Protein AF-A0A7W9T3T3-F1 (afdb_monomer_lite)

Secondary structure (DSSP, 8-state):
---SS-HHHHHHHHHHHHHHHHHHHHHHHHHTTTHHHHHHHHHHHHHHHHHHHHHHHHHHHHHHHHHHHHHHHHHHHHHHHTS-----

Sequence (88 aa):
MKRFWDPGISRTLLFVAGVVTFVIASYQTLVTGNMEGLYQNYWLFMLSFGAIIWLRYLRQQDKIAAAEAEAARKAAEAAARKQPKKKR

Organism: NCBI:txid1411122

Structure (mmCIF, N/CA/C/O backbone):
data_AF-A0A7W9T3T3-F1
#
_entry.id   AF-A0A7W9T3T3-F1
#
loop_
_atom_site.group_PDB
_atom_site.id
_atom_site.type_symbol
_atom_site.label_atom_id
_atom_site.label_alt_id
_atom_site.label_comp_id
_atom_site.label_asym_id
_atom_site.label_entity_id
_atom_site.label_seq_id
_atom_site.pdbx_PDB_ins_code
_atom_site.Cartn_x
_atom_site.Cartn_y
_atom_site.Cartn_z
_atom_site.occupancy
_atom_site.B_iso_or_equiv
_atom_site.auth_seq_id
_atom_site.auth_comp_id
_atom_site.auth_asym_id
_atom_site.auth_atom_id
_atom_site.pdbx_PDB_model_num
ATOM 1 N N . MET A 1 1 ? 15.757 -19.261 -11.059 1.00 48.03 1 MET A N 1
ATOM 2 C CA . MET A 1 1 ? 14.906 -19.766 -9.958 1.00 48.03 1 MET A CA 1
ATOM 3 C C . MET A 1 1 ? 13.451 -19.514 -10.330 1.00 48.03 1 MET A C 1
ATOM 5 O O . MET A 1 1 ? 13.157 -18.405 -10.764 1.00 48.03 1 MET A O 1
ATOM 9 N N . LYS A 1 2 ? 12.560 -20.513 -10.235 1.00 52.34 2 LYS A N 1
ATOM 10 C CA . LYS A 1 2 ? 11.108 -20.299 -10.398 1.00 52.34 2 LYS A CA 1
ATOM 11 C C . LYS A 1 2 ? 10.689 -19.213 -9.403 1.00 52.34 2 LYS A C 1
ATOM 13 O O . LYS A 1 2 ? 10.951 -19.365 -8.214 1.00 52.34 2 LYS A O 1
ATOM 18 N N . ARG A 1 3 ? 10.092 -18.114 -9.874 1.00 63.94 3 ARG A N 1
ATOM 19 C CA . ARG A 1 3 ? 9.468 -17.132 -8.978 1.00 63.94 3 ARG A CA 1
ATOM 20 C C . ARG A 1 3 ? 8.362 -17.871 -8.224 1.00 63.94 3 ARG A C 1
ATOM 22 O O . ARG A 1 3 ? 7.339 -18.187 -8.812 1.00 63.94 3 ARG A O 1
ATOM 29 N N . PHE A 1 4 ? 8.598 -18.181 -6.950 1.00 70.00 4 PHE A N 1
ATOM 30 C CA . PHE A 1 4 ? 7.589 -18.751 -6.048 1.00 70.00 4 PHE A CA 1
ATOM 31 C C . PHE A 1 4 ? 6.394 -17.798 -5.869 1.00 70.00 4 PHE A C 1
ATOM 33 O O . PHE A 1 4 ? 5.307 -18.219 -5.499 1.00 70.00 4 PHE A O 1
ATOM 40 N N . TRP A 1 5 ? 6.597 -16.511 -6.165 1.00 76.62 5 TRP A N 1
ATOM 41 C CA . TRP A 1 5 ? 5.662 -15.441 -5.877 1.00 76.62 5 TRP A CA 1
ATOM 42 C C . TRP A 1 5 ? 5.394 -14.579 -7.113 1.00 76.62 5 TRP A C 1
ATOM 44 O O . TRP A 1 5 ? 6.334 -14.086 -7.747 1.00 76.62 5 TRP A O 1
ATOM 54 N N . ASP A 1 6 ? 4.116 -14.391 -7.445 1.00 82.19 6 ASP A N 1
ATOM 55 C CA . ASP A 1 6 ? 3.681 -13.504 -8.523 1.00 82.19 6 ASP A CA 1
ATOM 56 C C . ASP A 1 6 ? 3.547 -12.064 -7.989 1.00 82.19 6 ASP A C 1
ATOM 58 O O . ASP A 1 6 ? 2.772 -11.826 -7.054 1.00 82.19 6 ASP A O 1
ATOM 62 N N . PRO A 1 7 ? 4.258 -11.078 -8.573 1.00 81.69 7 PRO A N 1
ATOM 63 C CA . PRO A 1 7 ? 4.060 -9.664 -8.262 1.00 81.69 7 PRO A CA 1
ATOM 64 C C . PRO A 1 7 ? 2.591 -9.216 -8.322 1.00 81.69 7 PRO A C 1
ATOM 66 O O . PRO A 1 7 ? 2.197 -8.327 -7.565 1.00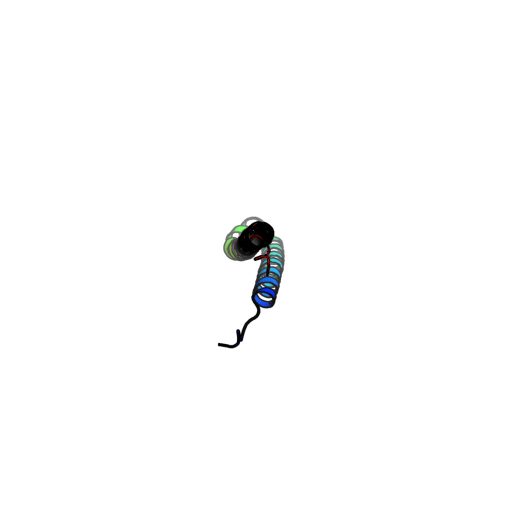 81.69 7 PRO A O 1
ATOM 69 N N . GLY A 1 8 ? 1.773 -9.827 -9.186 1.00 86.25 8 GLY A N 1
ATOM 70 C CA . GLY A 1 8 ? 0.333 -9.587 -9.264 1.00 86.25 8 GLY A CA 1
ATOM 71 C C . GLY A 1 8 ? -0.396 -9.933 -7.964 1.00 86.25 8 GLY A C 1
ATOM 72 O O . GLY A 1 8 ? -1.153 -9.110 -7.449 1.00 86.25 8 GLY A O 1
ATOM 73 N N . ILE A 1 9 ? -0.100 -11.097 -7.377 1.00 89.19 9 ILE A N 1
ATOM 74 C CA . ILE A 1 9 ? -0.688 -11.538 -6.103 1.00 89.19 9 ILE A CA 1
ATOM 75 C C . ILE A 1 9 ? -0.279 -10.593 -4.968 1.00 89.19 9 ILE A C 1
ATOM 77 O O . ILE A 1 9 ? -1.146 -10.158 -4.209 1.00 89.19 9 ILE A O 1
ATOM 81 N N . SER A 1 10 ? 0.998 -10.186 -4.888 1.00 90.12 10 SER A N 1
ATOM 82 C CA . SER A 1 10 ? 1.449 -9.198 -3.888 1.00 90.12 10 SER A CA 1
ATOM 83 C C . SER A 1 10 ? 0.636 -7.912 -3.938 1.00 90.12 10 SER A C 1
ATOM 85 O O . SER A 1 10 ? 0.281 -7.355 -2.905 1.00 90.12 10 SER A O 1
ATOM 87 N N . ARG A 1 11 ? 0.365 -7.413 -5.147 1.00 92.06 11 ARG A N 1
ATOM 88 C CA . ARG A 1 11 ? -0.338 -6.143 -5.361 1.00 92.06 11 ARG A CA 1
ATOM 89 C C . ARG A 1 11 ? -1.802 -6.245 -4.977 1.00 92.06 11 ARG A C 1
ATOM 91 O O . ARG A 1 11 ? -2.332 -5.302 -4.397 1.00 92.06 11 ARG A O 1
ATOM 98 N N . THR A 1 12 ? -2.437 -7.376 -5.268 1.00 94.62 12 THR A N 1
ATOM 99 C CA . THR A 1 12 ? -3.805 -7.647 -4.821 1.00 94.62 12 THR A CA 1
ATOM 100 C C . THR A 1 12 ? -3.870 -7.704 -3.301 1.00 94.62 12 THR A C 1
ATOM 102 O O . THR A 1 12 ? -4.705 -7.027 -2.713 1.00 94.62 12 THR A O 1
ATOM 105 N N . LEU A 1 13 ? -2.952 -8.426 -2.651 1.00 94.69 13 LEU A N 1
ATOM 106 C CA . LEU A 1 13 ? -2.889 -8.480 -1.187 1.00 94.69 13 LEU A CA 1
ATOM 107 C C . LEU A 1 13 ? -2.646 -7.100 -0.572 1.00 94.69 13 LEU A C 1
ATOM 109 O O . LEU A 1 13 ? -3.313 -6.738 0.389 1.00 94.69 13 LEU A O 1
ATOM 113 N N . LEU A 1 14 ? -1.747 -6.306 -1.155 1.00 95.31 14 LEU A N 1
ATOM 114 C CA . LEU A 1 14 ? -1.466 -4.941 -0.714 1.00 95.31 14 LEU A CA 1
ATOM 115 C C . LEU A 1 14 ? -2.698 -4.031 -0.850 1.00 95.31 14 LEU A C 1
ATOM 117 O O . LEU A 1 14 ? -2.994 -3.254 0.054 1.00 95.31 14 LEU A O 1
ATOM 121 N N . PHE A 1 15 ? -3.442 -4.150 -1.956 1.00 96.94 15 PHE A N 1
ATOM 122 C CA . PHE A 1 15 ? -4.702 -3.432 -2.151 1.00 96.94 15 PHE A CA 1
ATOM 123 C C . PHE A 1 15 ? -5.747 -3.831 -1.106 1.00 96.94 15 PHE A C 1
ATOM 125 O O . PHE A 1 15 ? -6.314 -2.963 -0.447 1.00 96.94 15 PHE A O 1
ATOM 132 N N . VAL A 1 16 ? -5.970 -5.136 -0.926 1.00 97.75 16 VAL A N 1
ATOM 133 C CA . VAL A 1 16 ? -6.928 -5.667 0.052 1.00 97.75 16 VAL A CA 1
ATOM 134 C C . VAL A 1 16 ? -6.553 -5.222 1.462 1.00 97.75 16 VAL A C 1
ATOM 136 O O . VAL A 1 16 ? -7.409 -4.711 2.176 1.00 97.75 16 VAL A O 1
ATOM 139 N N . ALA A 1 17 ? -5.280 -5.334 1.844 1.00 96.75 17 ALA A N 1
ATOM 140 C CA . ALA A 1 17 ? -4.789 -4.872 3.138 1.00 96.75 17 ALA A CA 1
ATOM 141 C C . ALA A 1 17 ? -5.056 -3.374 3.338 1.00 96.75 17 ALA A C 1
ATOM 143 O O . ALA A 1 17 ? -5.566 -2.983 4.386 1.00 96.75 17 ALA A O 1
ATOM 144 N N . GLY A 1 18 ? -4.783 -2.544 2.326 1.00 97.75 18 GLY A N 1
ATOM 145 C CA . GLY A 1 18 ? -5.055 -1.108 2.376 1.00 97.75 18 GLY A CA 1
ATOM 146 C C . GLY A 1 18 ? -6.539 -0.783 2.573 1.00 97.75 18 GLY A C 1
ATOM 147 O O . GLY A 1 18 ? -6.884 0.049 3.408 1.00 97.75 18 GLY A O 1
ATOM 148 N N . VAL A 1 19 ? -7.432 -1.469 1.858 1.00 98.25 19 VAL A N 1
ATOM 149 C CA . VAL A 1 19 ? -8.884 -1.248 1.972 1.00 98.25 19 VAL A CA 1
ATOM 150 C C . VAL A 1 19 ? -9.427 -1.753 3.309 1.00 98.25 19 VAL A C 1
ATOM 152 O O . VAL A 1 19 ? -10.173 -1.045 3.977 1.00 98.25 19 VAL A O 1
ATOM 155 N N . VAL A 1 20 ? -9.046 -2.961 3.727 1.00 98.31 20 VAL A N 1
ATOM 156 C CA . VAL A 1 20 ? -9.537 -3.563 4.975 1.00 98.31 20 VAL A CA 1
ATOM 157 C C . VAL A 1 20 ? -9.096 -2.739 6.182 1.00 98.31 20 VAL A C 1
ATOM 159 O O . VAL A 1 20 ? -9.915 -2.433 7.045 1.00 98.31 20 VAL A O 1
ATOM 162 N N . THR A 1 21 ? -7.830 -2.318 6.222 1.00 98.00 21 THR A N 1
ATOM 163 C CA . THR A 1 21 ? -7.329 -1.455 7.305 1.00 98.00 21 THR A CA 1
ATOM 164 C C . THR A 1 21 ? -8.042 -0.107 7.343 1.00 98.00 21 THR A C 1
ATOM 166 O O . THR A 1 21 ? -8.363 0.355 8.433 1.00 98.00 21 THR A O 1
ATOM 169 N N . PHE A 1 22 ? -8.376 0.482 6.187 1.00 98.31 22 PHE A N 1
ATOM 170 C CA . PHE A 1 22 ? -9.184 1.704 6.125 1.00 98.31 22 PHE A CA 1
ATOM 171 C C . PHE A 1 22 ? -10.563 1.515 6.760 1.00 98.31 22 PHE A C 1
ATOM 173 O O . PHE A 1 22 ? -10.961 2.304 7.609 1.00 98.31 22 PHE A O 1
ATOM 180 N N . VAL A 1 23 ? -11.279 0.454 6.376 1.00 98.31 23 VAL A N 1
ATOM 181 C CA . V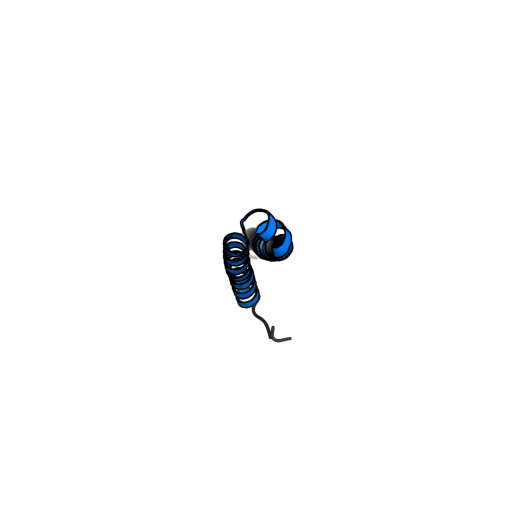AL A 1 23 ? -12.630 0.173 6.885 1.00 98.31 23 VAL A CA 1
ATOM 182 C C . VAL A 1 23 ? -12.610 -0.056 8.396 1.00 98.31 23 VAL A C 1
ATOM 184 O O . VAL A 1 23 ? -13.445 0.503 9.106 1.00 98.31 23 VAL A O 1
ATOM 187 N N . ILE A 1 24 ? -11.637 -0.827 8.895 1.00 97.69 24 ILE A N 1
ATOM 188 C CA . ILE A 1 24 ? -11.455 -1.056 10.335 1.00 97.69 24 ILE A CA 1
ATOM 189 C C . ILE A 1 24 ? -11.183 0.271 11.053 1.00 97.69 24 ILE A C 1
ATOM 191 O O . ILE A 1 24 ? -11.837 0.556 12.056 1.00 97.69 24 ILE A O 1
ATOM 195 N N . ALA A 1 25 ? -10.272 1.094 10.524 1.00 97.06 25 ALA A N 1
ATOM 196 C CA . ALA A 1 25 ? -9.939 2.393 11.100 1.00 97.06 25 ALA A CA 1
ATOM 197 C C . ALA A 1 25 ? -11.165 3.309 11.164 1.00 97.06 25 ALA A C 1
ATOM 199 O O . ALA A 1 25 ? -11.485 3.832 12.225 1.00 97.06 25 ALA A O 1
ATOM 200 N N . SER A 1 26 ? -11.900 3.452 10.056 1.00 97.50 26 SER A N 1
ATOM 201 C CA . SER A 1 26 ? -13.110 4.274 9.993 1.00 97.50 26 SER A CA 1
ATOM 202 C C . SER A 1 26 ? -14.173 3.808 10.981 1.00 97.50 26 SER A C 1
ATOM 204 O O . SER A 1 26 ? -14.736 4.632 11.695 1.00 97.50 26 SER A O 1
ATOM 206 N N . TYR A 1 27 ? -14.428 2.500 11.062 1.00 97.56 27 TYR A N 1
ATOM 207 C CA . TYR A 1 27 ? -15.397 1.960 12.011 1.00 97.56 27 TYR A CA 1
ATOM 208 C C . TYR A 1 27 ? -14.995 2.254 13.461 1.00 97.56 27 TYR A C 1
ATOM 210 O O . TYR A 1 27 ? -15.793 2.803 14.219 1.00 97.56 27 TYR A O 1
ATOM 218 N N . GLN A 1 28 ? -13.750 1.949 13.840 1.00 95.75 28 GLN A N 1
ATOM 219 C CA . GLN A 1 28 ? -13.265 2.189 15.202 1.00 95.75 28 GLN A CA 1
ATOM 220 C C . GLN A 1 28 ? -13.259 3.682 15.547 1.00 95.75 28 GLN A C 1
ATOM 222 O O . GLN A 1 28 ? -13.665 4.061 16.640 1.00 95.75 28 GLN A O 1
ATOM 227 N N . THR A 1 29 ? -12.886 4.551 14.607 1.00 97.06 29 THR A N 1
ATOM 228 C CA . THR A 1 29 ? -12.943 6.003 14.803 1.00 97.06 29 THR A CA 1
ATOM 229 C C . THR A 1 29 ? -14.362 6.501 15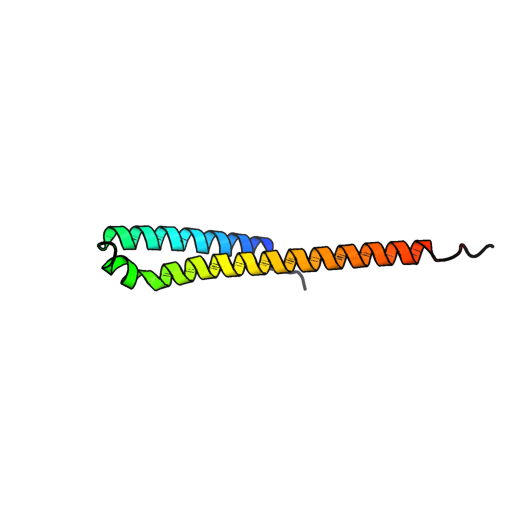.079 1.00 97.06 29 THR A C 1
ATOM 231 O O . THR A 1 29 ? -14.546 7.315 15.983 1.00 97.06 29 THR A O 1
ATOM 234 N N . LEU A 1 30 ? -15.365 6.005 14.349 1.00 96.00 30 LEU A N 1
ATOM 235 C CA . LEU A 1 30 ? -16.761 6.409 14.542 1.00 96.00 30 LEU A CA 1
ATOM 236 C C . LEU A 1 30 ? -17.325 5.917 15.882 1.00 96.00 30 LEU A C 1
ATOM 238 O O . LEU A 1 30 ? -18.025 6.662 16.564 1.00 96.00 30 LEU A O 1
ATOM 242 N N . VAL A 1 31 ? -17.002 4.683 16.277 1.00 96.25 31 VAL A N 1
ATOM 243 C CA . VAL A 1 31 ? -17.495 4.090 17.532 1.00 96.25 31 VAL A CA 1
ATOM 244 C C . VAL A 1 31 ? -16.857 4.744 18.763 1.00 96.25 31 VAL A C 1
ATOM 246 O O . VAL A 1 31 ? -17.540 4.948 19.762 1.00 96.25 31 VAL A O 1
ATOM 249 N N . THR A 1 32 ? -15.584 5.140 18.689 1.00 90.25 32 THR A N 1
ATOM 250 C CA . THR A 1 32 ? -14.830 5.724 19.816 1.00 90.25 32 THR A CA 1
ATOM 251 C C . THR A 1 32 ? -14.930 7.259 19.890 1.00 90.25 32 THR A C 1
ATOM 253 O O . THR A 1 32 ? -14.085 7.921 20.481 1.00 90.25 32 THR A O 1
ATOM 256 N N . GLY A 1 33 ? -15.948 7.873 19.283 1.00 90.25 33 GLY A N 1
ATOM 257 C CA . GLY A 1 33 ? -16.207 9.308 19.459 1.00 90.25 33 GLY A CA 1
ATOM 258 C C . GLY A 1 33 ? -15.393 10.236 18.550 1.00 90.25 33 GLY A C 1
ATOM 259 O O . GLY A 1 33 ? -14.950 11.299 18.984 1.00 90.25 33 GLY A O 1
ATOM 260 N N . ASN A 1 34 ? -15.230 9.869 17.276 1.00 87.62 34 ASN A N 1
ATOM 261 C CA . ASN A 1 34 ? -14.645 10.680 16.200 1.00 87.62 34 ASN A CA 1
ATOM 262 C C . ASN A 1 34 ? -13.230 11.198 16.487 1.00 87.62 34 ASN A C 1
ATOM 264 O O . ASN A 1 34 ? -12.276 10.588 16.033 1.00 87.62 34 ASN A O 1
ATOM 268 N N . MET A 1 35 ? -13.056 12.312 17.204 1.00 91.44 35 MET A N 1
ATOM 269 C CA . MET A 1 35 ? -11.733 12.926 17.391 1.00 91.44 35 MET A CA 1
ATOM 270 C C . MET A 1 35 ? -10.812 12.049 18.242 1.00 91.44 35 MET A C 1
ATOM 272 O O . MET A 1 35 ? -9.675 11.803 17.850 1.00 91.44 35 MET A O 1
ATOM 276 N N . GLU A 1 36 ? -11.303 11.512 19.359 1.00 92.06 36 GLU A N 1
ATOM 277 C CA . GLU A 1 36 ? -10.523 10.590 20.191 1.00 92.06 36 GLU A CA 1
ATOM 278 C C . GLU A 1 36 ? -10.239 9.279 19.443 1.00 92.06 36 GLU A C 1
ATOM 280 O O . GLU A 1 36 ? -9.089 8.844 19.338 1.00 92.06 36 GLU A O 1
ATOM 285 N N . GLY A 1 37 ? -11.271 8.716 18.811 1.00 92.44 37 GLY A N 1
ATOM 286 C CA . GLY A 1 37 ? -11.136 7.553 17.942 1.00 92.44 37 GLY A CA 1
ATOM 287 C C . GLY A 1 37 ? -10.208 7.777 16.744 1.00 92.44 37 GLY A C 1
ATOM 288 O O . GLY A 1 37 ? -9.602 6.825 16.261 1.00 92.44 37 GLY A O 1
ATOM 289 N N . LEU A 1 38 ? -10.060 9.002 16.240 1.00 94.19 38 LEU A N 1
ATOM 290 C CA . LEU A 1 38 ? -9.145 9.313 15.144 1.00 94.19 38 LEU A CA 1
ATOM 291 C C . LEU A 1 38 ? -7.699 9.260 15.630 1.00 94.19 38 LEU A C 1
ATOM 293 O O . LEU A 1 38 ? -6.871 8.648 14.964 1.00 94.19 38 LEU A O 1
ATOM 297 N N . TYR A 1 39 ? -7.397 9.842 16.793 1.00 95.50 39 TYR A N 1
ATOM 298 C CA . TYR A 1 39 ? -6.047 9.801 17.360 1.00 95.50 39 TYR A CA 1
ATOM 299 C C . TYR A 1 39 ? -5.617 8.376 17.710 1.00 95.50 39 TYR A C 1
ATOM 301 O O . TYR A 1 39 ? -4.502 7.973 17.380 1.00 95.50 39 TYR A O 1
ATOM 309 N N . GLN A 1 40 ? -6.510 7.586 18.310 1.00 95.00 40 GLN A N 1
ATOM 310 C CA . GLN A 1 40 ? -6.217 6.197 18.678 1.00 95.00 40 GLN A CA 1
ATOM 311 C C . GLN A 1 40 ? -5.997 5.297 17.451 1.00 95.00 40 GLN A C 1
ATOM 313 O O . GLN A 1 40 ? -5.134 4.419 17.469 1.00 95.00 40 GLN A O 1
ATOM 318 N N . ASN A 1 41 ? -6.731 5.543 16.361 1.00 96.69 41 ASN A N 1
ATOM 319 C CA . ASN A 1 41 ? -6.687 4.718 15.148 1.00 96.69 41 ASN A CA 1
ATOM 320 C C . ASN A 1 41 ? -5.864 5.336 14.010 1.00 96.69 41 ASN A C 1
ATOM 322 O O . ASN A 1 41 ? -5.825 4.795 12.904 1.00 96.69 41 ASN A O 1
ATOM 326 N N . TYR A 1 42 ? -5.162 6.442 14.268 1.00 95.75 42 TYR A N 1
ATOM 327 C CA . TYR A 1 42 ? -4.376 7.170 13.270 1.00 95.75 42 TYR A CA 1
ATOM 328 C C . TYR A 1 42 ? -3.362 6.271 12.547 1.00 95.75 42 TYR A C 1
ATOM 330 O O . TYR A 1 42 ? -3.188 6.353 11.331 1.00 95.75 42 TYR A O 1
ATOM 338 N N . TRP A 1 43 ? -2.736 5.350 13.279 1.00 96.38 43 TRP A N 1
ATOM 339 C CA . TRP A 1 43 ? -1.765 4.409 12.724 1.00 96.38 43 TRP A CA 1
ATOM 340 C C . TRP A 1 43 ? -2.386 3.437 11.703 1.00 96.38 43 TRP A C 1
ATOM 342 O O . TRP A 1 43 ? -1.729 3.093 10.720 1.00 96.38 43 TRP A O 1
ATOM 352 N N . LEU A 1 44 ? -3.656 3.041 11.870 1.00 97.12 44 LEU A N 1
ATOM 353 C CA . LEU A 1 44 ? -4.365 2.209 10.892 1.00 97.12 44 LEU A CA 1
ATOM 354 C C . LEU A 1 44 ? -4.603 2.977 9.589 1.00 97.12 44 LEU A C 1
ATOM 356 O O . LEU A 1 44 ? -4.413 2.423 8.505 1.00 97.12 44 LEU A O 1
ATOM 360 N N . PHE A 1 45 ? -4.941 4.267 9.682 1.00 97.75 45 PHE A N 1
ATOM 361 C CA . PHE A 1 45 ? -5.021 5.131 8.505 1.00 97.75 45 PHE A CA 1
ATOM 362 C C . PHE A 1 45 ? -3.659 5.280 7.825 1.00 97.75 45 PHE A C 1
ATOM 364 O O . PHE A 1 45 ? -3.583 5.171 6.602 1.00 97.75 45 PHE A O 1
ATOM 371 N N . MET A 1 46 ? -2.572 5.454 8.584 1.00 97.88 46 MET A N 1
ATOM 372 C CA . MET A 1 46 ? -1.223 5.494 8.008 1.00 97.88 46 MET A CA 1
ATOM 373 C C . MET A 1 46 ? -0.871 4.200 7.271 1.00 97.88 46 MET A C 1
ATOM 375 O O . MET A 1 46 ? -0.340 4.264 6.164 1.00 97.88 46 MET A O 1
ATOM 379 N N . LEU A 1 47 ? -1.186 3.033 7.841 1.00 97.56 47 LEU A N 1
ATOM 380 C CA . LEU A 1 47 ? -0.960 1.745 7.180 1.00 97.56 47 LEU A CA 1
ATOM 381 C C . LEU A 1 47 ? -1.787 1.601 5.905 1.00 97.56 47 LEU A C 1
ATOM 383 O O . LEU A 1 47 ? -1.254 1.182 4.876 1.00 97.56 47 LEU A O 1
ATOM 387 N N . SER A 1 48 ? -3.059 1.992 5.955 1.00 98.12 48 SER A N 1
ATOM 388 C CA . SER A 1 48 ? -3.937 1.975 4.792 1.00 98.12 48 SER A CA 1
ATOM 389 C C . SER A 1 48 ? -3.386 2.845 3.663 1.00 98.12 48 SER A C 1
ATOM 391 O O . SER A 1 48 ? -3.109 2.355 2.564 1.00 98.12 48 SER A O 1
ATOM 393 N N . PHE A 1 49 ? -3.156 4.130 3.940 1.00 97.56 49 PHE A N 1
ATOM 394 C CA . PHE A 1 49 ? -2.650 5.057 2.937 1.00 97.56 49 PHE A CA 1
ATOM 395 C C . PHE A 1 49 ? -1.252 4.662 2.467 1.00 97.56 49 PHE A C 1
ATOM 397 O O . PHE A 1 49 ? -0.983 4.721 1.270 1.00 97.56 49 PHE A O 1
ATOM 404 N N . GLY A 1 50 ? -0.396 4.173 3.364 1.00 97.69 50 GLY A N 1
ATOM 405 C CA . GLY A 1 50 ? 0.914 3.625 3.028 1.00 97.69 50 GLY A CA 1
ATOM 406 C C . GLY A 1 50 ? 0.824 2.475 2.025 1.00 97.69 50 GLY A C 1
ATOM 407 O O . GLY A 1 50 ? 1.519 2.495 1.010 1.00 97.69 50 GLY A O 1
ATOM 408 N N . ALA A 1 51 ? -0.084 1.519 2.239 1.00 97.62 51 ALA A N 1
ATOM 409 C CA . ALA A 1 51 ? -0.315 0.414 1.311 1.00 97.62 51 ALA A CA 1
ATOM 410 C C . ALA A 1 51 ? -0.798 0.903 -0.065 1.00 97.62 51 ALA A C 1
ATOM 412 O O . ALA A 1 51 ? -0.299 0.445 -1.096 1.00 97.62 51 ALA A O 1
ATOM 413 N N . ILE A 1 52 ? -1.721 1.869 -0.108 1.00 97.25 52 ILE A N 1
ATOM 414 C CA . ILE A 1 52 ? -2.238 2.424 -1.369 1.00 97.25 52 ILE A CA 1
ATOM 415 C C . ILE A 1 52 ? -1.174 3.241 -2.115 1.00 97.25 52 ILE A C 1
ATOM 417 O O . ILE A 1 52 ? -1.025 3.098 -3.333 1.00 97.25 52 ILE A O 1
ATOM 421 N N . ILE A 1 53 ? -0.405 4.069 -1.407 1.00 97.50 53 ILE A N 1
ATOM 422 C CA . ILE A 1 53 ? 0.701 4.846 -1.979 1.00 97.50 53 ILE A CA 1
ATOM 423 C C . ILE A 1 53 ? 1.759 3.896 -2.541 1.00 97.50 53 ILE A C 1
ATOM 425 O O . ILE A 1 53 ? 2.182 4.054 -3.688 1.00 97.50 53 ILE A O 1
ATOM 429 N N . TRP A 1 54 ? 2.130 2.864 -1.781 1.00 96.62 54 TRP A N 1
ATOM 430 C CA . TRP A 1 54 ? 3.084 1.854 -2.225 1.00 96.62 54 TRP A CA 1
ATOM 431 C C . TRP A 1 54 ? 2.583 1.095 -3.459 1.00 96.62 54 TRP A C 1
ATOM 433 O O . TRP A 1 54 ? 3.315 0.931 -4.436 1.00 96.62 54 TRP A O 1
ATOM 443 N N . LEU A 1 55 ? 1.304 0.708 -3.483 1.00 96.00 55 LEU A N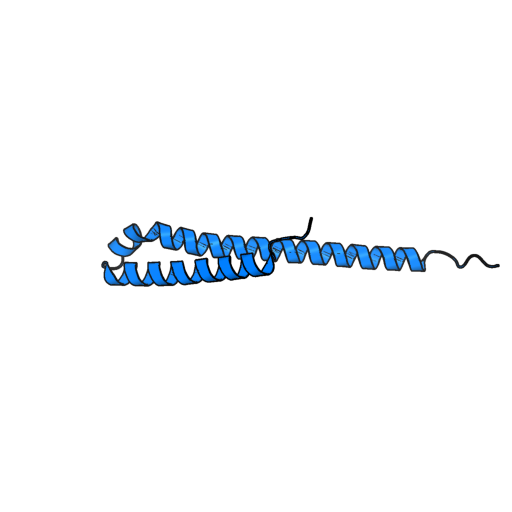 1
ATOM 444 C CA . LEU A 1 55 ? 0.689 0.066 -4.644 1.00 96.00 55 LEU A CA 1
ATOM 445 C C . LEU A 1 55 ? 0.770 0.954 -5.889 1.00 96.00 55 LEU A C 1
ATOM 447 O O . LEU A 1 55 ? 1.078 0.480 -6.986 1.00 96.00 55 LEU A O 1
ATOM 451 N N . ARG A 1 56 ? 0.477 2.247 -5.726 1.00 95.81 56 ARG A N 1
ATOM 452 C CA . ARG A 1 56 ? 0.538 3.226 -6.811 1.00 95.81 56 ARG A CA 1
ATOM 453 C C . ARG A 1 56 ? 1.965 3.381 -7.332 1.00 95.81 56 ARG A C 1
ATOM 455 O O . ARG A 1 56 ? 2.151 3.391 -8.547 1.00 95.81 56 ARG A O 1
ATOM 462 N N . TYR A 1 57 ? 2.946 3.432 -6.435 1.00 96.06 57 TYR A N 1
ATOM 463 C CA . TYR A 1 57 ? 4.361 3.470 -6.788 1.00 96.06 57 TYR A CA 1
ATOM 464 C C . TYR A 1 57 ? 4.779 2.242 -7.612 1.00 96.06 57 TYR A C 1
ATOM 466 O O . TYR A 1 57 ? 5.339 2.388 -8.698 1.00 96.06 57 TYR A O 1
ATOM 474 N N . LEU A 1 58 ? 4.423 1.030 -7.173 1.00 93.56 58 LEU A N 1
ATOM 475 C CA . LEU A 1 58 ? 4.736 -0.201 -7.911 1.00 93.56 58 LEU A CA 1
ATOM 476 C C . LEU A 1 58 ? 4.101 -0.227 -9.308 1.00 93.56 58 LEU A C 1
ATOM 478 O O . LEU A 1 58 ? 4.742 -0.624 -10.277 1.00 93.56 58 LEU A O 1
ATOM 482 N N . ARG A 1 59 ? 2.853 0.238 -9.435 1.00 92.00 59 ARG A N 1
ATOM 483 C CA . ARG A 1 59 ? 2.176 0.349 -10.737 1.00 92.00 59 ARG A CA 1
ATOM 484 C C . ARG A 1 59 ? 2.825 1.386 -11.649 1.00 92.00 59 ARG A C 1
ATOM 486 O O . ARG A 1 59 ? 2.777 1.239 -12.866 1.00 92.00 59 ARG A O 1
ATOM 493 N N . GLN A 1 60 ? 3.391 2.451 -11.089 1.00 94.81 60 GLN A N 1
ATOM 494 C CA . GLN A 1 60 ? 4.128 3.446 -11.862 1.00 94.81 60 GLN A CA 1
ATOM 495 C C . GLN A 1 60 ? 5.438 2.862 -12.401 1.00 94.81 60 GLN A C 1
ATOM 497 O O . GLN A 1 60 ? 5.730 3.043 -13.579 1.00 94.81 60 GLN A O 1
ATOM 502 N N . GLN A 1 61 ? 6.165 2.105 -11.577 1.00 91.94 61 GLN A N 1
ATOM 503 C CA . GLN A 1 61 ? 7.371 1.384 -11.995 1.00 91.94 61 GLN A CA 1
ATOM 504 C C . GLN A 1 61 ? 7.090 0.417 -13.155 1.00 91.94 61 GLN A C 1
ATOM 506 O O . GLN A 1 61 ? 7.819 0.414 -14.142 1.00 91.94 61 GLN A O 1
ATOM 511 N N . ASP A 1 62 ? 5.983 -0.333 -13.106 1.00 89.81 62 ASP A N 1
ATOM 512 C CA . ASP A 1 62 ? 5.604 -1.221 -14.215 1.00 89.81 62 ASP A CA 1
ATOM 513 C C . ASP A 1 62 ? 5.352 -0.469 -15.522 1.00 89.81 62 ASP A C 1
ATOM 515 O O . ASP A 1 62 ? 5.716 -0.947 -16.593 1.00 89.81 62 ASP A O 1
ATOM 519 N N . LYS A 1 63 ? 4.714 0.704 -15.448 1.00 91.31 63 LYS A N 1
ATOM 520 C CA . LYS A 1 63 ? 4.447 1.529 -16.633 1.00 91.31 63 LYS A CA 1
ATOM 521 C C . LYS A 1 63 ? 5.744 2.018 -17.266 1.00 91.31 63 LYS A C 1
ATOM 523 O O . LYS A 1 63 ? 5.849 2.012 -18.488 1.00 91.31 63 LYS A O 1
ATOM 528 N N . ILE A 1 64 ? 6.714 2.412 -16.442 1.00 92.69 64 ILE A N 1
ATOM 529 C CA . ILE A 1 64 ? 8.039 2.835 -16.904 1.00 92.69 64 ILE A CA 1
ATOM 530 C C . ILE A 1 64 ? 8.747 1.654 -17.576 1.00 92.69 64 ILE A C 1
ATOM 532 O O . ILE A 1 64 ? 9.135 1.760 -18.737 1.00 92.69 64 ILE A O 1
ATOM 536 N N . ALA A 1 65 ? 8.803 0.499 -16.909 1.00 91.31 65 ALA A N 1
ATOM 537 C CA . ALA A 1 65 ? 9.424 -0.703 -17.461 1.00 91.31 65 ALA A CA 1
ATOM 538 C C . ALA A 1 65 ? 8.759 -1.168 -18.773 1.00 91.31 65 ALA A C 1
ATOM 540 O O . ALA A 1 65 ? 9.440 -1.597 -19.704 1.00 91.31 65 ALA A O 1
ATOM 541 N N . ALA A 1 66 ? 7.431 -1.062 -18.877 1.00 91.56 66 ALA A N 1
ATOM 542 C CA . ALA A 1 66 ? 6.702 -1.383 -20.102 1.00 91.56 66 ALA A CA 1
ATOM 543 C C . ALA A 1 66 ? 7.042 -0.417 -21.250 1.00 91.56 66 ALA A C 1
ATOM 545 O O . ALA A 1 66 ? 7.256 -0.867 -22.376 1.00 91.56 66 ALA A O 1
ATOM 546 N N . ALA A 1 67 ? 7.142 0.885 -20.967 1.00 91.19 67 ALA A N 1
ATOM 547 C CA . ALA A 1 67 ? 7.514 1.894 -21.957 1.00 91.19 67 ALA A CA 1
ATOM 548 C C . ALA A 1 67 ? 8.952 1.698 -22.468 1.00 91.19 67 ALA A C 1
ATOM 550 O O . ALA A 1 67 ? 9.199 1.771 -23.673 1.00 91.19 67 ALA A O 1
ATOM 551 N N . GLU A 1 68 ? 9.894 1.386 -21.575 1.00 91.94 68 GLU A N 1
ATOM 552 C CA . GLU A 1 68 ? 11.280 1.071 -21.940 1.00 91.94 68 GLU A CA 1
ATOM 553 C C . GLU A 1 68 ? 11.370 -0.194 -22.803 1.00 91.94 68 GLU A C 1
ATOM 555 O O . GLU A 1 68 ? 12.057 -0.207 -23.827 1.00 91.94 68 GLU A O 1
ATOM 560 N N . ALA A 1 69 ? 10.629 -1.246 -22.443 1.00 90.69 69 ALA A N 1
ATOM 561 C CA . ALA A 1 69 ? 10.575 -2.474 -23.228 1.00 90.69 69 ALA A CA 1
ATOM 562 C C . ALA A 1 69 ? 9.989 -2.240 -24.633 1.00 90.69 69 ALA A C 1
ATOM 564 O O . ALA A 1 69 ? 10.476 -2.813 -25.610 1.00 90.69 69 ALA A O 1
ATOM 565 N N . GLU A 1 70 ? 8.967 -1.389 -24.760 1.00 89.06 70 GLU A N 1
ATOM 566 C CA . GLU A 1 70 ? 8.393 -1.018 -26.056 1.00 89.06 70 GLU A CA 1
ATOM 567 C C . GLU A 1 70 ? 9.385 -0.209 -26.908 1.00 89.06 70 GLU A C 1
ATOM 569 O O . GLU A 1 70 ? 9.5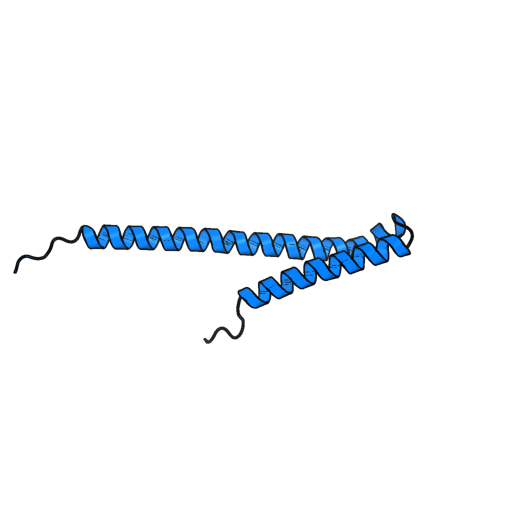52 -0.490 -28.098 1.00 89.06 70 GLU A O 1
ATOM 574 N N . ALA A 1 71 ? 10.095 0.750 -26.305 1.00 89.44 71 ALA A N 1
ATOM 575 C CA . ALA A 1 71 ? 11.129 1.529 -26.983 1.00 89.44 71 ALA A CA 1
ATOM 576 C C . ALA A 1 71 ? 12.276 0.637 -27.488 1.00 89.44 71 ALA A C 1
ATOM 578 O O . ALA A 1 71 ? 12.696 0.761 -28.641 1.00 89.44 71 ALA A O 1
ATOM 579 N N . ALA A 1 72 ? 12.728 -0.316 -26.667 1.00 88.56 72 ALA A N 1
ATOM 580 C CA . ALA A 1 72 ? 13.754 -1.283 -27.045 1.00 88.56 72 ALA A CA 1
ATOM 581 C C . ALA A 1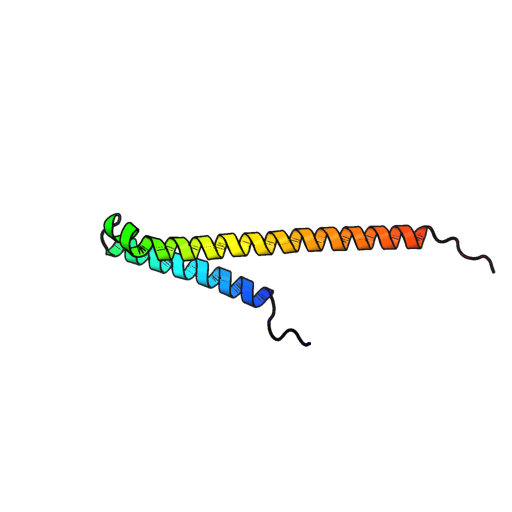 72 ? 13.306 -2.179 -28.213 1.00 88.56 72 ALA A C 1
ATOM 583 O O . ALA A 1 72 ? 14.080 -2.407 -29.145 1.00 88.56 72 ALA A O 1
ATOM 584 N N . ARG A 1 73 ? 12.046 -2.640 -28.216 1.00 87.94 73 ARG A N 1
ATOM 585 C CA . ARG A 1 73 ? 11.481 -3.417 -29.335 1.00 87.94 73 ARG A CA 1
ATOM 586 C C . ARG A 1 73 ? 11.463 -2.614 -30.633 1.00 87.94 73 ARG A C 1
ATOM 588 O O . ARG A 1 73 ? 11.961 -3.095 -31.648 1.00 87.94 73 ARG A O 1
ATOM 595 N N . LYS A 1 74 ? 10.979 -1.369 -30.594 1.00 87.19 74 LYS A N 1
ATOM 596 C CA . LYS A 1 74 ? 10.957 -0.481 -31.770 1.00 87.19 74 LYS A CA 1
ATOM 597 C C . LYS A 1 74 ? 12.364 -0.181 -32.293 1.00 87.19 74 LYS A C 1
ATOM 599 O O . LYS A 1 74 ? 12.576 -0.168 -33.505 1.00 87.19 74 LYS A O 1
ATOM 604 N N . ALA A 1 75 ? 13.339 0.013 -31.403 1.00 85.75 75 ALA A N 1
ATOM 605 C CA . ALA A 1 75 ? 14.736 0.213 -31.784 1.00 85.75 75 ALA A CA 1
ATOM 606 C C . ALA A 1 75 ? 15.341 -1.037 -32.450 1.00 85.75 75 ALA A C 1
ATOM 608 O O . ALA A 1 75 ? 16.012 -0.919 -33.477 1.00 85.75 75 ALA A O 1
ATOM 609 N N . ALA A 1 76 ? 15.063 -2.230 -31.917 1.00 83.75 76 ALA A N 1
ATOM 610 C CA . ALA A 1 76 ? 15.515 -3.495 -32.493 1.00 83.75 76 ALA A CA 1
ATOM 611 C C . ALA A 1 76 ? 14.895 -3.756 -33.878 1.00 83.75 76 ALA A C 1
ATOM 613 O O . ALA A 1 76 ? 15.601 -4.142 -34.809 1.00 83.75 76 ALA A O 1
ATOM 614 N N . GLU A 1 77 ? 13.602 -3.477 -34.054 1.00 83.50 77 GLU A N 1
ATOM 615 C CA . GLU A 1 77 ? 12.920 -3.579 -35.350 1.00 83.50 77 GLU A CA 1
ATOM 616 C C . GLU A 1 77 ? 13.472 -2.578 -36.377 1.00 83.50 77 GLU A C 1
ATOM 618 O O . GLU A 1 77 ? 13.689 -2.927 -37.541 1.00 83.50 77 GLU A O 1
ATOM 623 N N . ALA A 1 78 ? 13.756 -1.343 -35.955 1.00 80.94 78 ALA A N 1
ATOM 624 C CA . ALA A 1 78 ? 14.380 -0.336 -36.810 1.00 80.94 78 ALA A CA 1
ATOM 625 C C . ALA A 1 78 ? 15.813 -0.726 -37.214 1.00 80.94 78 ALA A C 1
ATOM 627 O O . ALA A 1 78 ? 16.203 -0.520 -38.366 1.00 80.94 78 ALA A O 1
ATOM 628 N N . ALA A 1 79 ? 16.587 -1.320 -36.302 1.00 77.81 79 ALA A N 1
ATOM 629 C CA . ALA A 1 79 ? 17.922 -1.838 -36.590 1.00 77.81 79 ALA A CA 1
ATOM 630 C C . ALA A 1 79 ? 17.878 -3.041 -37.550 1.00 77.81 79 ALA A C 1
ATOM 632 O O . ALA A 1 79 ? 18.665 -3.097 -38.495 1.00 77.81 79 ALA A O 1
ATOM 633 N N . ALA A 1 80 ? 16.919 -3.955 -37.374 1.00 77.19 80 ALA A N 1
ATOM 634 C CA . ALA A 1 80 ? 16.717 -5.100 -38.262 1.00 77.19 80 ALA A CA 1
ATOM 635 C C . ALA A 1 80 ? 16.319 -4.675 -39.688 1.00 77.19 80 ALA A C 1
ATOM 637 O O . ALA A 1 80 ? 16.805 -5.248 -40.660 1.00 77.19 80 ALA A O 1
ATOM 638 N N . ARG A 1 81 ? 15.497 -3.624 -39.835 1.00 73.81 81 ARG A N 1
ATOM 639 C CA . ARG A 1 81 ? 15.117 -3.062 -41.147 1.00 73.81 81 ARG A CA 1
ATOM 640 C C . ARG A 1 81 ? 16.270 -2.372 -41.884 1.00 73.81 81 ARG A C 1
ATOM 642 O O . ARG A 1 81 ? 16.220 -2.269 -43.105 1.00 73.81 81 ARG A O 1
ATOM 649 N N . LYS A 1 82 ? 17.291 -1.892 -41.166 1.00 68.12 82 LYS A N 1
ATOM 650 C CA . LYS A 1 82 ? 18.463 -1.211 -41.744 1.00 68.12 82 LYS A CA 1
ATOM 651 C C . LYS A 1 82 ? 19.582 -2.159 -42.183 1.00 68.12 82 LYS A C 1
ATOM 653 O O . LYS A 1 82 ? 20.521 -1.692 -42.821 1.00 68.12 82 LYS A O 1
ATOM 658 N N . GLN A 1 83 ? 19.513 -3.459 -41.881 1.00 58.69 83 GLN A N 1
ATOM 659 C CA . GLN A 1 83 ? 20.500 -4.406 -42.402 1.00 58.69 83 GLN A CA 1
ATOM 660 C C . GLN A 1 83 ? 20.241 -4.661 -43.898 1.00 58.69 83 GLN A C 1
ATOM 662 O O . GLN A 1 83 ? 19.177 -5.175 -44.256 1.00 58.69 83 GLN A O 1
ATOM 667 N N . PRO A 1 84 ? 21.178 -4.314 -44.800 1.00 56.88 84 PRO A N 1
ATOM 668 C CA . PRO A 1 84 ? 20.997 -4.574 -46.217 1.00 56.88 84 PRO A CA 1
ATOM 669 C C . PRO A 1 84 ? 21.013 -6.087 -46.453 1.00 56.88 84 PRO A C 1
ATOM 671 O O . PRO A 1 84 ? 21.926 -6.781 -46.001 1.00 56.88 84 PRO A O 1
ATOM 674 N N . LYS A 1 85 ? 20.011 -6.602 -47.185 1.00 57.88 85 LYS A N 1
ATOM 675 C CA . LYS A 1 85 ? 20.030 -7.963 -47.743 1.00 57.88 85 LYS A CA 1
ATOM 676 C C . LYS A 1 85 ? 21.379 -8.154 -48.434 1.00 57.88 85 LYS A C 1
ATOM 678 O O . LYS A 1 85 ? 21.621 -7.548 -49.477 1.00 57.88 85 LYS A O 1
ATOM 683 N N . LYS A 1 86 ? 22.249 -8.980 -47.850 1.00 53.00 86 LYS A N 1
ATOM 684 C CA . LYS A 1 86 ? 23.492 -9.422 -48.482 1.00 53.00 86 LYS A CA 1
ATOM 685 C C . LYS A 1 86 ? 23.079 -10.118 -49.784 1.00 53.00 86 LYS A C 1
ATOM 687 O O . LYS A 1 86 ? 22.536 -11.220 -49.738 1.00 53.00 86 LYS A O 1
ATOM 692 N N . LYS A 1 87 ? 23.200 -9.409 -50.915 1.00 49.62 87 LYS A N 1
ATOM 693 C CA . LYS A 1 87 ? 22.941 -9.952 -52.252 1.00 49.62 87 LYS A CA 1
ATOM 694 C C . LYS A 1 87 ? 23.902 -11.122 -52.436 1.00 49.62 87 LYS A C 1
ATOM 696 O O . LYS A 1 87 ? 25.113 -10.944 -52.313 1.00 49.62 87 LYS A O 1
ATOM 701 N N . ARG A 1 88 ? 23.315 -12.301 -52.595 1.00 46.19 88 ARG A N 1
ATOM 702 C CA . ARG A 1 88 ? 23.988 -13.534 -52.978 1.00 46.19 88 ARG A CA 1
ATOM 703 C C . ARG A 1 88 ? 24.123 -13.561 -54.492 1.00 46.19 88 ARG A C 1
ATOM 705 O O . ARG A 1 88 ? 23.208 -13.003 -55.141 1.00 46.19 88 ARG A O 1
#

Foldseek 3Di:
DPPPDDPVVVLVVLLVLLVVLVVVLVVQCVVVPNPVSCVVSVVSNVSNVVSVVVSVVVVVVVVVVVVVVVVVVVVVVVVVVPDDDPDD

Radius of gyration: 23.44 Å; chains: 1; bounding box: 42×33×73 Å

pLDDT: mean 88.05, std 13.29, range [46.19, 98.31]